Protein AF-A0A3Y9C5W1-F1 (afdb_monomer_lite)

Organism: NCBI:txid224729

Radius of gyration: 11.9 Å; chains: 1; bounding box: 28×20×26 Å

Sequence (57 aa):
MVETQGDTEWLAQEFDESSFNDRRLGRRFRELMKNFWKNIGSTIPFACQDWAGTKAA

Structure (mmCIF, N/CA/C/O backbone):
data_AF-A0A3Y9C5W1-F1
#
_entry.id   AF-A0A3Y9C5W1-F1
#
loop_
_atom_site.group_PDB
_atom_site.id
_atom_site.type_symbol
_atom_site.label_atom_id
_atom_site.label_alt_id
_atom_site.label_comp_id
_atom_site.label_asym_id
_atom_site.label_entity_id
_atom_site.label_seq_id
_atom_site.pdbx_PDB_ins_code
_atom_site.Cartn_x
_atom_site.Cartn_y
_atom_site.Cartn_z
_atom_site.occupancy
_atom_site.B_iso_or_equiv
_atom_site.auth_seq_id
_atom_site.auth_comp_id
_atom_site.auth_asym_id
_atom_site.auth_atom_id
_atom_site.pdbx_PDB_model_num
ATOM 1 N N . MET A 1 1 ? 18.472 -6.429 -9.236 1.00 48.41 1 MET A N 1
ATOM 2 C CA . MET A 1 1 ? 18.601 -6.229 -7.781 1.00 48.41 1 MET A CA 1
ATOM 3 C C . MET A 1 1 ? 17.964 -7.443 -7.129 1.00 48.41 1 MET A C 1
ATOM 5 O O . MET A 1 1 ? 16.783 -7.665 -7.348 1.00 48.41 1 MET A O 1
ATOM 9 N N . VAL A 1 2 ? 18.768 -8.322 -6.531 1.00 54.19 2 VAL A N 1
ATOM 10 C CA . VAL A 1 2 ? 18.278 -9.549 -5.880 1.00 54.19 2 VAL A CA 1
ATOM 11 C C . VAL A 1 2 ? 17.707 -9.119 -4.532 1.00 54.19 2 VAL A C 1
ATOM 13 O O . VAL A 1 2 ? 18.451 -8.542 -3.749 1.00 54.19 2 VAL A O 1
ATOM 16 N N . GLU A 1 3 ? 16.407 -9.317 -4.293 1.00 58.97 3 GLU A N 1
ATOM 17 C CA . GLU A 1 3 ? 15.831 -9.083 -2.961 1.00 58.97 3 GLU A CA 1
ATOM 18 C C . GLU A 1 3 ? 16.446 -10.090 -1.989 1.00 58.97 3 GLU A C 1
ATOM 20 O O . GLU A 1 3 ? 16.381 -11.303 -2.206 1.00 58.97 3 GLU A O 1
ATOM 25 N N . THR A 1 4 ? 17.094 -9.583 -0.946 1.00 58.94 4 THR A N 1
ATOM 26 C CA . THR A 1 4 ? 17.740 -10.409 0.069 1.00 58.94 4 THR A CA 1
ATOM 27 C C . THR A 1 4 ? 16.695 -10.808 1.104 1.00 58.94 4 THR A C 1
ATOM 29 O O . THR A 1 4 ? 15.816 -10.022 1.450 1.00 58.94 4 THR A O 1
ATOM 32 N N . GLN A 1 5 ? 16.779 -12.030 1.632 1.00 58.66 5 GLN A N 1
ATOM 33 C CA . GLN A 1 5 ? 15.798 -12.551 2.593 1.00 58.66 5 GLN A CA 1
ATOM 34 C C . GLN A 1 5 ? 15.614 -11.636 3.822 1.00 58.66 5 GLN A C 1
ATOM 36 O O . GLN A 1 5 ? 14.489 -11.470 4.288 1.00 58.66 5 GLN A O 1
ATOM 41 N N . GLY A 1 6 ? 16.682 -10.955 4.259 1.00 66.81 6 GLY A N 1
ATOM 42 C CA . GLY A 1 6 ? 16.632 -9.975 5.350 1.00 66.81 6 GLY A CA 1
ATOM 43 C C . GLY A 1 6 ? 15.818 -8.709 5.047 1.00 66.81 6 GLY A C 1
ATOM 44 O O . GLY A 1 6 ? 15.191 -8.169 5.953 1.00 66.81 6 GLY A O 1
ATOM 45 N N . ASP A 1 7 ? 15.739 -8.271 3.785 1.00 68.94 7 ASP A N 1
ATOM 46 C CA . ASP A 1 7 ? 14.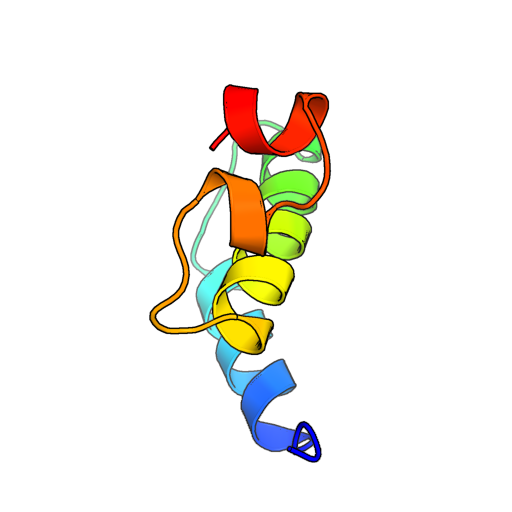959 -7.082 3.404 1.00 68.94 7 ASP A CA 1
ATOM 47 C C . ASP A 1 7 ? 13.456 -7.351 3.556 1.00 68.94 7 ASP A C 1
ATOM 49 O O . ASP A 1 7 ? 12.687 -6.505 4.007 1.00 68.94 7 ASP A O 1
ATOM 53 N N . THR A 1 8 ? 13.037 -8.574 3.219 1.00 71.56 8 THR A N 1
ATOM 54 C CA . THR A 1 8 ? 11.629 -8.988 3.305 1.00 71.56 8 THR A CA 1
ATOM 55 C C . THR A 1 8 ? 11.195 -9.209 4.754 1.00 71.56 8 THR A C 1
ATOM 57 O O . THR A 1 8 ? 10.035 -8.975 5.092 1.00 71.56 8 THR A O 1
ATOM 60 N N . GLU A 1 9 ? 12.120 -9.655 5.604 1.00 78.44 9 GLU A N 1
ATOM 61 C CA . GLU A 1 9 ? 11.893 -9.912 7.026 1.00 78.44 9 GLU A CA 1
ATOM 62 C C . GLU A 1 9 ? 11.785 -8.605 7.824 1.00 78.44 9 GLU A C 1
ATOM 64 O O . GLU A 1 9 ? 10.829 -8.435 8.580 1.00 78.44 9 GLU A O 1
ATOM 69 N N . TRP A 1 10 ? 12.667 -7.631 7.557 1.00 82.31 10 TRP A N 1
ATOM 70 C CA . TRP A 1 10 ? 12.554 -6.279 8.117 1.00 82.31 10 TRP A CA 1
ATOM 71 C C . TRP A 1 10 ? 11.238 -5.595 7.709 1.00 82.31 10 TRP A C 1
ATOM 73 O O . TRP A 1 10 ? 10.505 -5.098 8.561 1.00 82.31 10 TRP A O 1
ATOM 83 N N . LEU A 1 11 ? 10.870 -5.655 6.421 1.00 75.75 11 LEU A N 1
ATOM 84 C CA . LEU A 1 11 ? 9.586 -5.134 5.930 1.00 75.75 11 LEU A CA 1
ATOM 85 C C . LEU A 1 11 ? 8.383 -5.805 6.611 1.00 75.75 11 LEU A C 1
ATOM 87 O O . LEU A 1 11 ? 7.392 -5.144 6.911 1.00 75.75 11 LEU A O 1
ATOM 91 N N . ALA A 1 12 ? 8.440 -7.119 6.842 1.00 77.00 12 ALA A N 1
ATOM 92 C CA . ALA A 1 12 ? 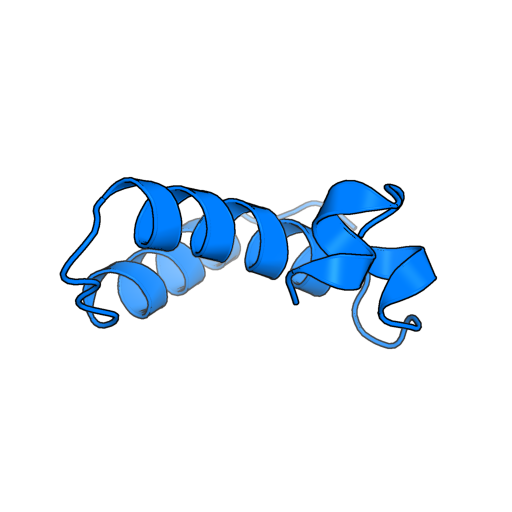7.357 -7.841 7.500 1.00 77.00 12 ALA A CA 1
ATOM 93 C C . ALA A 1 12 ? 7.162 -7.396 8.956 1.00 77.00 12 ALA A C 1
ATOM 95 O O . ALA A 1 12 ? 6.012 -7.236 9.369 1.00 77.00 12 ALA A O 1
ATOM 96 N N . GLN A 1 13 ? 8.256 -7.155 9.685 1.00 80.25 13 GLN A N 1
ATOM 97 C CA . GLN A 1 13 ? 8.223 -6.641 11.054 1.00 80.25 13 GLN A CA 1
ATOM 98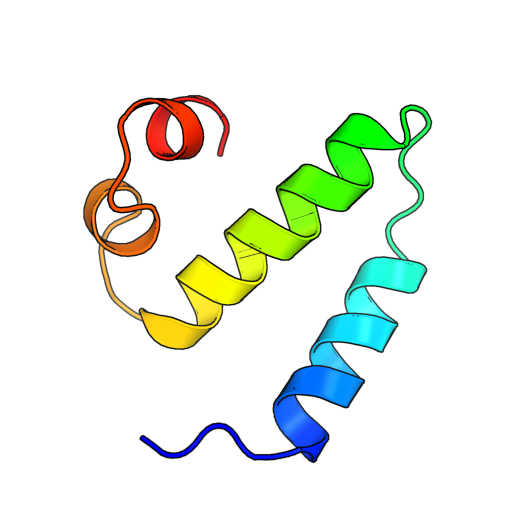 C C . GLN A 1 13 ? 7.588 -5.244 11.113 1.00 80.25 13 GLN A C 1
ATOM 100 O O . GLN A 1 13 ? 6.662 -5.027 11.892 1.00 80.25 13 GLN A O 1
ATOM 105 N N . GLU A 1 14 ? 7.988 -4.339 10.219 1.00 80.94 14 GLU A N 1
ATOM 106 C CA . GLU A 1 14 ? 7.434 -2.979 10.144 1.00 80.94 14 GLU A CA 1
ATOM 107 C C . GLU A 1 14 ? 5.913 -2.981 9.868 1.00 80.94 14 GLU A C 1
ATOM 109 O O . GLU A 1 14 ? 5.140 -2.167 10.381 1.00 80.94 14 GLU A O 1
ATOM 114 N N . PHE A 1 15 ? 5.437 -3.946 9.075 1.00 75.94 15 PHE A N 1
ATOM 115 C CA . PHE A 1 15 ? 4.010 -4.093 8.779 1.00 75.94 15 PHE A CA 1
ATOM 116 C C . PHE A 1 15 ? 3.198 -4.759 9.886 1.00 75.94 15 PHE A C 1
ATOM 118 O O . PHE A 1 15 ? 1.971 -4.634 9.875 1.00 75.94 15 PHE A O 1
ATOM 125 N N . ASP A 1 16 ? 3.830 -5.507 10.787 1.00 75.50 16 ASP A N 1
ATOM 126 C CA . ASP A 1 16 ? 3.162 -6.114 11.942 1.00 75.50 16 ASP A CA 1
ATOM 127 C C . ASP A 1 16 ? 2.891 -5.074 13.039 1.00 75.50 16 ASP A C 1
ATOM 129 O O . ASP A 1 16 ? 1.885 -5.174 13.741 1.00 75.50 16 ASP A O 1
ATOM 133 N N . GLU A 1 17 ? 3.704 -4.017 13.116 1.00 72.62 17 GLU A N 1
ATOM 134 C CA . GLU A 1 17 ? 3.456 -2.863 13.994 1.00 72.62 17 GLU A CA 1
ATOM 135 C C . GLU A 1 17 ? 2.317 -1.962 13.478 1.00 72.62 17 GLU A C 1
ATOM 137 O O . GLU A 1 17 ? 1.658 -1.248 14.240 1.00 72.62 17 GLU A O 1
ATOM 142 N N . SER A 1 18 ? 2.008 -2.049 1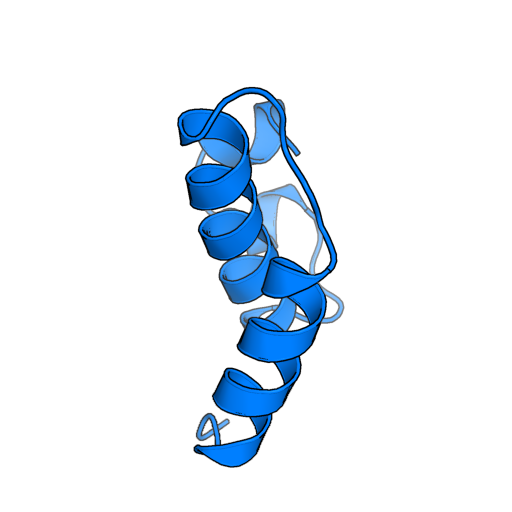2.181 1.00 69.00 18 SER A N 1
ATOM 143 C CA . SER A 1 18 ? 0.894 -1.337 11.554 1.00 69.00 18 SER A CA 1
ATOM 144 C C . SER A 1 18 ? -0.439 -2.058 11.802 1.00 69.00 18 SER A C 1
ATOM 146 O O . SER A 1 18 ? -0.880 -2.903 11.017 1.00 69.00 18 SER A O 1
ATOM 148 N N . SER A 1 19 ? -1.122 -1.719 12.899 1.00 76.12 19 SER A N 1
ATOM 149 C CA . SER A 1 19 ? -2.436 -2.295 13.222 1.00 76.12 19 SER A CA 1
ATOM 150 C C . SER A 1 19 ? -3.572 -1.637 12.423 1.00 76.12 19 SER A C 1
ATOM 152 O O . SER A 1 19 ? -4.018 -0.524 12.696 1.00 76.12 19 SER A O 1
ATOM 154 N N . PHE A 1 20 ? -4.081 -2.350 11.416 1.00 81.19 20 PHE A N 1
ATOM 155 C CA . PHE A 1 20 ? -5.273 -1.938 10.671 1.00 81.19 20 PHE A CA 1
ATOM 156 C C . PHE A 1 20 ? -6.523 -2.594 11.253 1.00 81.19 20 PHE A C 1
ATOM 158 O O . PHE A 1 20 ? -6.595 -3.817 11.369 1.00 81.19 20 PHE A O 1
ATOM 165 N N . ASN A 1 21 ? -7.549 -1.790 11.541 1.00 84.38 21 ASN A N 1
ATOM 166 C CA . ASN A 1 21 ? -8.836 -2.296 12.033 1.00 84.38 21 ASN A CA 1
ATOM 167 C C . ASN A 1 21 ? -9.547 -3.196 10.993 1.00 84.38 21 ASN A C 1
ATOM 169 O O . ASN A 1 21 ? -10.297 -4.104 11.342 1.00 84.38 21 ASN A O 1
ATOM 173 N N . ASP A 1 22 ? -9.272 -2.984 9.698 1.00 86.56 22 ASP A N 1
ATOM 174 C CA . ASP A 1 22 ? -9.710 -3.858 8.606 1.00 86.56 22 ASP A CA 1
ATOM 175 C C . ASP A 1 22 ? -8.526 -4.663 8.047 1.00 86.56 22 ASP A C 1
ATOM 177 O O . ASP A 1 22 ? -7.573 -4.114 7.488 1.00 86.56 22 ASP A O 1
ATOM 181 N N . ARG A 1 23 ? -8.626 -5.995 8.128 1.00 83.81 23 ARG A N 1
ATOM 182 C CA . ARG A 1 23 ? -7.616 -6.936 7.613 1.00 83.81 23 ARG A CA 1
ATOM 183 C C . ARG A 1 23 ? -7.324 -6.756 6.119 1.00 83.81 23 ARG A C 1
ATOM 185 O O . ARG A 1 23 ? -6.208 -7.027 5.677 1.00 83.81 23 ARG A O 1
ATOM 192 N N . ARG A 1 24 ? -8.298 -6.290 5.331 1.00 84.81 24 ARG A N 1
ATOM 193 C CA . ARG A 1 24 ? -8.126 -6.022 3.893 1.00 84.81 24 ARG A CA 1
ATOM 194 C C . ARG A 1 24 ? -7.177 -4.852 3.652 1.00 84.81 24 ARG A C 1
ATOM 196 O O . ARG A 1 24 ? -6.390 -4.909 2.711 1.00 84.81 24 ARG A O 1
ATOM 203 N N . LEU A 1 25 ? -7.225 -3.829 4.508 1.00 85.00 25 LEU A N 1
ATOM 204 C CA . LEU A 1 25 ? -6.323 -2.679 4.429 1.00 85.00 25 LEU A CA 1
ATOM 205 C C . LEU A 1 25 ? -4.890 -3.098 4.750 1.00 85.00 25 LEU A C 1
ATOM 207 O O . LEU A 1 25 ? -3.988 -2.769 3.989 1.00 85.00 25 LEU A O 1
ATOM 211 N N . GLY A 1 26 ? -4.700 -3.915 5.790 1.00 85.31 26 GLY A N 1
ATOM 212 C CA . GLY A 1 26 ? -3.382 -4.454 6.129 1.00 85.31 26 GLY A CA 1
ATOM 213 C C . GLY A 1 26 ? -2.775 -5.277 4.995 1.00 85.31 26 GLY A C 1
ATOM 214 O O . GLY A 1 26 ? -1.624 -5.064 4.623 1.00 85.31 26 GLY A O 1
ATOM 215 N N . ARG A 1 27 ? -3.557 -6.167 4.368 1.00 83.81 27 ARG A N 1
ATOM 216 C CA . ARG A 1 27 ? -3.083 -6.929 3.201 1.00 83.81 27 ARG A CA 1
ATOM 217 C C . ARG A 1 27 ? -2.661 -6.009 2.052 1.00 83.81 27 ARG A C 1
ATOM 219 O O . ARG A 1 27 ? -1.587 -6.195 1.486 1.00 83.81 27 ARG A O 1
ATOM 226 N N . ARG A 1 28 ? -3.494 -5.018 1.729 1.00 84.50 28 ARG A N 1
ATOM 227 C CA . ARG A 1 28 ? -3.238 -4.089 0.625 1.00 84.50 28 ARG A CA 1
ATOM 228 C C . ARG A 1 28 ? -2.013 -3.213 0.878 1.00 84.50 28 ARG A C 1
ATOM 230 O O . ARG A 1 28 ? -1.219 -3.008 -0.031 1.00 84.50 28 ARG A O 1
ATOM 237 N N . PHE A 1 29 ? -1.838 -2.746 2.110 1.00 84.50 29 PHE A N 1
ATOM 238 C CA . PHE A 1 29 ? -0.673 -1.968 2.521 1.00 84.50 29 PHE A CA 1
ATOM 239 C C . PHE A 1 29 ? 0.634 -2.740 2.298 1.00 84.50 29 PHE A C 1
ATOM 241 O O . PHE A 1 29 ? 1.567 -2.208 1.701 1.00 84.50 29 PHE A O 1
ATOM 248 N N . ARG A 1 30 ? 0.673 -4.030 2.665 1.00 84.62 30 ARG A N 1
ATOM 249 C CA . ARG A 1 30 ? 1.847 -4.888 2.416 1.00 84.62 30 ARG A CA 1
ATOM 250 C C . ARG A 1 30 ? 2.156 -5.044 0.931 1.00 84.62 30 ARG A C 1
ATOM 252 O O . ARG A 1 30 ? 3.321 -5.036 0.544 1.00 84.62 30 ARG A O 1
ATOM 259 N N . GLU A 1 31 ? 1.130 -5.214 0.100 1.00 83.31 31 GLU A N 1
ATOM 260 C CA . GLU A 1 31 ? 1.289 -5.309 -1.357 1.00 83.31 31 GLU A CA 1
ATOM 261 C C . GLU A 1 31 ? 1.835 -3.989 -1.939 1.00 83.31 31 GLU A C 1
ATOM 263 O O . GLU A 1 31 ? 2.785 -4.013 -2.722 1.00 83.31 31 GLU A O 1
ATOM 268 N N . LEU A 1 32 ? 1.319 -2.841 -1.484 1.00 84.12 32 LEU A N 1
ATOM 269 C CA . LEU A 1 32 ? 1.771 -1.515 -1.912 1.00 84.12 32 LEU A CA 1
ATOM 270 C C . LEU A 1 32 ? 3.241 -1.254 -1.555 1.00 84.12 32 LEU A C 1
ATOM 272 O O . LEU A 1 32 ? 4.036 -0.836 -2.393 1.00 84.12 32 LEU A O 1
ATOM 276 N N . MET A 1 33 ? 3.622 -1.529 -0.311 1.00 84.19 33 MET A N 1
ATOM 277 C CA . MET A 1 33 ? 4.971 -1.252 0.171 1.00 84.19 33 MET A CA 1
ATOM 278 C C . MET A 1 33 ? 6.021 -2.160 -0.479 1.00 84.19 33 MET A C 1
ATOM 280 O O . MET A 1 33 ? 7.116 -1.697 -0.786 1.00 84.19 33 MET A O 1
ATOM 284 N N . LYS A 1 34 ? 5.680 -3.419 -0.795 1.00 82.88 34 LYS A N 1
ATOM 285 C CA . LYS A 1 34 ? 6.538 -4.284 -1.627 1.00 82.88 34 LYS A CA 1
ATOM 286 C C . LYS A 1 34 ? 6.780 -3.680 -3.010 1.00 82.88 34 LYS A C 1
ATOM 288 O O . LYS A 1 34 ? 7.902 -3.702 -3.508 1.00 82.88 34 LYS A O 1
ATOM 293 N N . ASN A 1 35 ? 5.737 -3.131 -3.626 1.00 82.31 35 ASN A N 1
ATOM 294 C CA . ASN A 1 35 ? 5.840 -2.482 -4.929 1.00 82.31 35 ASN A CA 1
ATOM 295 C C . ASN A 1 35 ? 6.706 -1.214 -4.875 1.00 82.31 35 ASN A C 1
ATOM 297 O O . ASN A 1 35 ? 7.498 -0.974 -5.789 1.00 82.31 35 ASN A O 1
ATOM 301 N N . PHE A 1 36 ? 6.608 -0.437 -3.794 1.00 83.88 36 PHE A N 1
ATOM 302 C CA . PHE A 1 36 ? 7.455 0.736 -3.569 1.00 83.88 36 PHE A CA 1
ATOM 303 C C . PHE A 1 36 ? 8.911 0.356 -3.328 1.00 83.88 36 PHE A C 1
ATOM 305 O O . PHE A 1 36 ? 9.788 0.952 -3.944 1.00 83.88 36 PHE A O 1
ATOM 312 N N . TRP A 1 37 ? 9.170 -0.670 -2.517 1.00 82.38 37 TRP A N 1
ATOM 313 C CA . TRP A 1 37 ? 10.523 -1.158 -2.250 1.00 82.38 37 TRP A CA 1
ATOM 314 C C . TRP A 1 37 ? 11.245 -1.608 -3.527 1.00 82.38 37 TRP A C 1
ATOM 316 O O . TRP A 1 37 ? 12.400 -1.260 -3.760 1.00 82.38 37 TRP A O 1
ATOM 326 N N . LYS A 1 38 ? 10.535 -2.306 -4.419 1.00 81.25 38 LYS A N 1
ATOM 327 C CA . LYS A 1 38 ? 11.077 -2.749 -5.716 1.00 81.25 38 LYS A CA 1
ATOM 328 C C . LYS A 1 38 ? 11.352 -1.614 -6.697 1.00 81.25 38 LYS A C 1
ATOM 330 O O . LYS A 1 38 ? 12.160 -1.785 -7.605 1.00 81.25 38 LYS A O 1
ATOM 335 N N . ASN A 1 39 ? 10.675 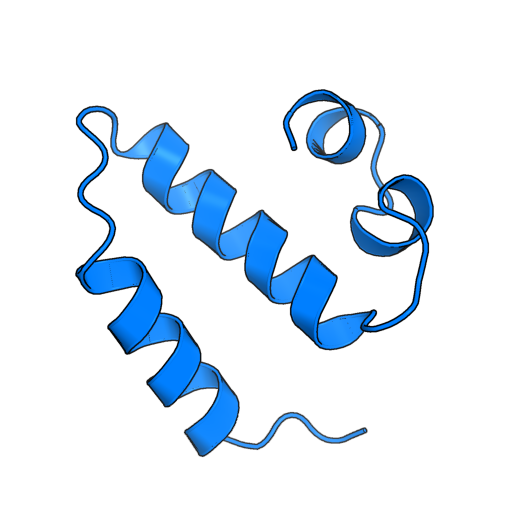-0.481 -6.533 1.00 81.06 39 ASN A N 1
ATOM 336 C CA . ASN A 1 39 ? 10.718 0.648 -7.458 1.00 81.06 39 ASN A CA 1
ATOM 337 C C . ASN A 1 39 ? 11.108 1.949 -6.740 1.00 81.06 39 ASN A C 1
ATOM 339 O O . ASN A 1 39 ? 10.600 3.020 -7.079 1.00 81.06 39 ASN A O 1
ATOM 343 N N . ILE A 1 40 ? 11.999 1.871 -5.746 1.00 82.88 40 ILE A N 1
ATOM 344 C CA . ILE A 1 40 ? 12.480 3.043 -5.001 1.00 82.88 40 ILE A CA 1
ATOM 345 C C . ILE A 1 40 ? 12.966 4.12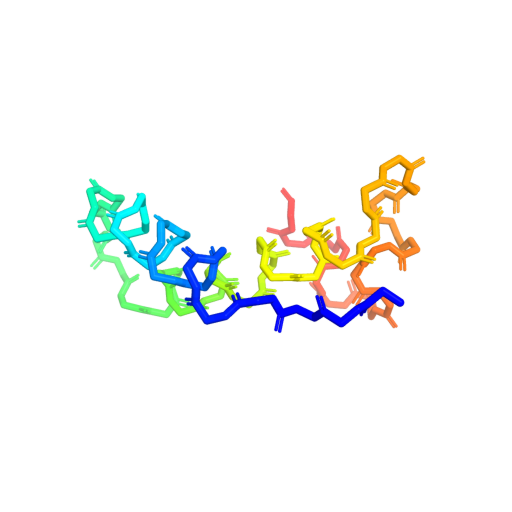7 -5.973 1.00 82.88 40 ILE A C 1
ATOM 347 O O . ILE A 1 40 ? 13.683 3.853 -6.933 1.00 82.88 40 ILE A O 1
ATOM 351 N N . GLY A 1 41 ? 12.549 5.371 -5.726 1.00 83.19 41 GLY A N 1
ATOM 352 C CA . GLY A 1 41 ? 12.871 6.523 -6.576 1.00 83.19 41 GLY A CA 1
ATOM 353 C C . GLY A 1 41 ? 11.977 6.681 -7.810 1.00 83.19 41 GLY A C 1
ATOM 354 O O . GLY A 1 41 ? 12.094 7.676 -8.521 1.00 83.19 41 GLY A O 1
ATOM 355 N N . SER A 1 42 ? 11.058 5.745 -8.053 1.00 80.94 42 SER A N 1
ATOM 356 C CA . SER A 1 42 ? 10.066 5.859 -9.122 1.00 80.94 42 SER A CA 1
ATOM 357 C C . SER A 1 42 ? 8.811 6.599 -8.660 1.00 80.94 42 SER A C 1
ATOM 359 O O . SER A 1 42 ? 8.505 6.677 -7.471 1.00 80.94 42 SER A O 1
ATOM 361 N N . THR A 1 43 ? 8.045 7.134 -9.612 1.00 84.69 43 THR A N 1
ATOM 362 C CA . THR A 1 43 ? 6.753 7.769 -9.310 1.00 84.69 43 THR A CA 1
ATOM 363 C C . THR A 1 43 ? 5.735 6.745 -8.795 1.00 84.69 43 THR A C 1
ATOM 365 O O . THR A 1 43 ? 5.785 5.574 -9.169 1.00 84.69 43 THR A O 1
ATOM 368 N N . ILE A 1 44 ? 4.769 7.183 -7.981 1.00 80.81 44 ILE A N 1
ATOM 369 C CA . ILE A 1 44 ? 3.716 6.314 -7.421 1.00 80.81 44 ILE A CA 1
ATOM 370 C C . ILE A 1 44 ? 2.974 5.504 -8.507 1.00 80.81 44 ILE A C 1
ATOM 372 O O . ILE A 1 44 ? 2.839 4.292 -8.325 1.00 80.81 44 ILE A O 1
ATOM 376 N N . PRO A 1 45 ? 2.566 6.087 -9.658 1.00 81.38 45 PRO A N 1
ATOM 377 C CA . PRO A 1 45 ? 1.954 5.310 -10.738 1.00 81.38 45 PRO A CA 1
ATOM 378 C C . PRO A 1 45 ? 2.874 4.224 -11.305 1.00 81.38 45 PRO A C 1
ATOM 380 O O . PRO A 1 45 ? 2.428 3.118 -11.602 1.00 81.38 45 PRO A O 1
ATOM 383 N N . PHE A 1 46 ? 4.168 4.526 -11.433 1.00 78.69 46 PHE A N 1
ATOM 384 C CA . PHE A 1 46 ? 5.156 3.578 -11.942 1.00 78.69 46 PHE A CA 1
ATOM 385 C C . PHE A 1 46 ? 5.430 2.448 -10.948 1.00 78.69 46 PHE A C 1
ATOM 387 O O . PHE A 1 46 ? 5.592 1.301 -11.346 1.00 78.69 46 PHE A O 1
ATOM 394 N N . ALA A 1 47 ? 5.450 2.758 -9.653 1.00 77.69 47 ALA A N 1
ATOM 395 C CA . ALA A 1 47 ? 5.660 1.759 -8.622 1.00 77.69 47 ALA A CA 1
ATOM 396 C C . ALA A 1 47 ? 4.441 0.834 -8.463 1.00 77.69 47 ALA A C 1
ATOM 398 O O . ALA A 1 47 ? 4.620 -0.367 -8.301 1.00 77.69 47 ALA A O 1
ATOM 399 N N . CYS A 1 48 ? 3.212 1.357 -8.561 1.00 78.56 48 CYS A N 1
ATOM 400 C CA . CYS A 1 48 ? 1.995 0.548 -8.427 1.00 78.56 48 CYS A CA 1
ATOM 401 C C . CYS A 1 48 ? 1.696 -0.312 -9.664 1.00 78.56 48 CYS A C 1
ATOM 403 O O . CYS A 1 48 ? 1.115 -1.382 -9.517 1.00 78.56 48 CYS A O 1
ATOM 405 N N . GLN A 1 49 ? 2.073 0.147 -10.867 1.00 70.12 49 GLN A N 1
ATOM 406 C CA . GLN A 1 49 ? 1.833 -0.498 -12.175 1.00 70.12 49 GLN A CA 1
ATOM 407 C C . GLN A 1 49 ? 0.369 -0.856 -12.496 1.00 70.12 49 GLN A C 1
ATOM 409 O O . GLN A 1 49 ? 0.077 -1.384 -13.568 1.00 70.12 49 GLN A O 1
ATOM 414 N N . ASP A 1 50 ? -0.571 -0.525 -11.616 1.00 74.75 50 ASP A N 1
ATOM 415 C CA . ASP A 1 50 ? -1.999 -0.684 -11.801 1.00 74.75 50 ASP A CA 1
ATOM 416 C C . ASP A 1 50 ? -2.736 0.626 -11.480 1.00 74.75 50 ASP A C 1
ATOM 418 O O . ASP A 1 50 ? -2.302 1.483 -10.702 1.00 74.75 50 ASP A O 1
ATOM 422 N N . TRP A 1 51 ? -3.897 0.817 -12.104 1.00 66.81 51 TRP A N 1
ATOM 423 C CA . TRP A 1 51 ? -4.731 1.979 -11.798 1.00 66.81 51 TRP A CA 1
ATOM 424 C C . TRP A 1 51 ? -5.359 1.837 -10.398 1.00 66.81 51 TRP A C 1
ATOM 426 O O . TRP A 1 51 ? -5.473 2.807 -9.648 1.00 66.81 51 TRP A O 1
ATOM 436 N N . ALA A 1 52 ? -5.741 0.620 -10.010 1.00 68.62 52 ALA A N 1
ATOM 437 C CA . ALA A 1 52 ? -6.407 0.372 -8.737 1.00 68.62 52 ALA A CA 1
ATOM 438 C C . ALA A 1 52 ? -5.506 0.653 -7.521 1.00 68.62 52 ALA A C 1
ATOM 440 O O . ALA A 1 52 ? -5.982 1.250 -6.555 1.00 68.62 52 ALA A O 1
ATOM 441 N N . GLY A 1 53 ? -4.237 0.246 -7.547 1.00 64.75 53 GLY A N 1
ATOM 442 C CA . GLY A 1 53 ? -3.239 0.532 -6.517 1.00 64.75 53 GLY A CA 1
ATOM 443 C C . GLY A 1 53 ? -2.779 1.982 -6.537 1.00 64.75 53 GLY A C 1
ATOM 444 O O . GLY A 1 53 ? -2.779 2.598 -5.478 1.00 64.75 53 GLY A O 1
ATOM 445 N N . THR A 1 54 ? -2.548 2.583 -7.713 1.00 69.44 54 THR A N 1
ATOM 446 C CA . THR A 1 54 ? -2.224 4.027 -7.803 1.00 69.44 54 THR A CA 1
ATOM 447 C C . THR A 1 54 ? -3.287 4.910 -7.143 1.00 69.44 54 THR A C 1
ATOM 449 O O . THR A 1 54 ? -2.954 5.902 -6.512 1.00 69.44 54 THR A O 1
ATOM 452 N N . LYS A 1 55 ? -4.577 4.571 -7.284 1.00 71.62 55 LYS A N 1
ATOM 453 C CA . LYS A 1 55 ? -5.684 5.340 -6.685 1.00 71.62 55 LYS A CA 1
ATOM 454 C C . LYS A 1 55 ? -5.898 5.098 -5.189 1.00 71.62 55 LYS A C 1
ATOM 456 O O . LYS A 1 55 ? -6.721 5.789 -4.597 1.00 71.62 55 LYS A O 1
ATOM 461 N N . ALA A 1 56 ? -5.285 4.067 -4.622 1.00 67.56 56 ALA A N 1
ATOM 462 C CA . ALA A 1 56 ? -5.532 3.654 -3.245 1.00 67.56 56 ALA A CA 1
ATOM 463 C C . ALA A 1 56 ? -4.335 3.806 -2.311 1.00 67.56 56 ALA A C 1
ATOM 465 O O . ALA A 1 56 ? -4.518 3.649 -1.104 1.00 67.56 56 ALA A O 1
ATOM 466 N N . ALA A 1 57 ? -3.151 4.040 -2.876 1.00 69.31 57 ALA A N 1
ATOM 467 C CA . ALA A 1 57 ? -2.044 4.693 -2.193 1.00 69.31 57 ALA A CA 1
ATOM 468 C C . ALA A 1 57 ? -2.432 6.131 -1.832 1.00 69.31 57 ALA A C 1
ATOM 470 O O . ALA A 1 57 ? -2.055 6.563 -0.724 1.00 69.31 57 ALA A O 1
#

InterPro domains:
  IPR014735 Transposase, Tn5-like, N-terminal [NF049926] (9-57)
  IPR014735 Transposase, Tn5-like, N-terminal [PF14706] (8-57)
  IPR038215 Transposase, Tn5-like, N-terminal domain superfamily [G3DSA:1.10.246.40] (2-57)

Foldseek 3Di:
DDDDPVNLVVLVVVLVVVDDPDPVVSVLVSVQVVLCVVVPPDDSCNSQVDPVNSVVD

pLDDT: mean 76.42, std 8.77, range [48.41, 86.56]

Secondary structure (DSSP, 8-state):
-PPPHHHHHHHHHHHHH---SSHHHHHHHHHHHHHHHHTTTS-HHHHH-SHHHHTT-